Protein AF-A0A7Y2NU75-F1 (afdb_monomer)

Secondary structure (DSSP, 8-state):
--TT--GGGGT--EEEEETTTEEEEE-SSEEEEEEEEE-STT-EEEEEEEEES-TT--HHHHHHHHHHHHHHHHHHHHHHHHHHHHTTSTT-------TTT-HHHHHHHHHHHHHHTT-------

Radius of gyration: 18.08 Å; Cα contacts (8 Å, |Δi|>4): 107; chains: 1; bounding box: 43×42×46 Å

Sequence (125 aa):
DFPGLSEKWQTAGEYLTVTPNVLLGVQRDHVFVIILEAQGPRKTLEHVHIYYASAETPASLREQNSMQWQGVFVEDIGVVEGMQAARSAPGFDGGRFSPAMDGPTLLFHQWVAGRLMGASDMAAE

Solvent-accessible surface area (backbone atoms only — not comparable to full-atom values): 7675 Å² total; per-residue (Å²): 91,48,87,89,69,59,79,67,45,79,81,45,68,50,78,47,78,48,85,93,42,37,38,36,40,40,48,48,42,38,34,39,38,37,39,58,41,78,75,53,102,87,41,72,48,75,49,77,46,78,47,60,56,48,93,81,62,52,68,68,57,54,51,51,52,50,55,52,51,51,55,59,59,56,60,51,50,62,54,54,52,49,55,60,58,52,66,75,43,94,82,63,83,83,79,83,78,50,89,88,77,30,57,68,62,51,53,51,51,53,52,51,50,36,60,74,71,64,56,70,89,88,80,87,127

Mean predicted aligned error: 4.97 Å

Structure (mmCIF, N/CA/C/O backbone):
data_AF-A0A7Y2NU75-F1
#
_entry.id   AF-A0A7Y2NU75-F1
#
loop_
_atom_site.group_PDB
_atom_site.id
_atom_site.type_symbol
_atom_site.label_atom_id
_atom_site.label_alt_id
_atom_site.label_comp_id
_atom_site.label_asym_id
_atom_site.label_entity_id
_atom_site.label_seq_id
_atom_site.pdbx_PDB_ins_code
_atom_site.Cartn_x
_atom_site.Cartn_y
_atom_site.Cartn_z
_atom_site.occupancy
_atom_site.B_iso_or_equiv
_atom_site.auth_seq_id
_atom_site.auth_comp_id
_atom_site.auth_asym_id
_atom_site.auth_atom_id
_atom_site.pdbx_PDB_model_num
ATOM 1 N N . ASP A 1 1 ? -12.956 -0.170 18.132 1.00 93.12 1 ASP A N 1
ATOM 2 C CA . ASP A 1 1 ? -12.034 -1.318 18.066 1.00 93.12 1 ASP A CA 1
ATOM 3 C C . ASP A 1 1 ? -12.749 -2.585 17.662 1.00 93.12 1 ASP A C 1
ATOM 5 O O . ASP A 1 1 ? -13.914 -2.749 18.016 1.00 93.12 1 ASP A O 1
ATOM 9 N N . PHE A 1 2 ? -12.055 -3.475 16.957 1.00 94.25 2 PHE A N 1
ATOM 10 C CA . PHE A 1 2 ? -12.500 -4.854 16.771 1.00 94.25 2 PHE A CA 1
ATOM 11 C C . PHE A 1 2 ? -12.525 -5.595 18.125 1.00 94.25 2 PHE A C 1
ATOM 13 O O . PHE A 1 2 ? -11.736 -5.280 19.020 1.00 94.25 2 PHE A O 1
ATOM 20 N N . PRO A 1 3 ? -13.437 -6.562 18.323 1.00 94.00 3 PRO A N 1
ATOM 21 C CA . PRO A 1 3 ? -13.523 -7.305 19.576 1.00 94.00 3 PRO A CA 1
ATOM 22 C C . PRO A 1 3 ? -12.333 -8.257 19.753 1.00 94.00 3 PRO A C 1
ATOM 24 O O . PRO A 1 3 ? -11.863 -8.868 18.797 1.00 94.00 3 PRO A O 1
ATOM 27 N N . GLY A 1 4 ? -11.876 -8.427 20.997 1.00 95.12 4 GLY A N 1
ATOM 28 C CA . GLY A 1 4 ? -10.855 -9.424 21.346 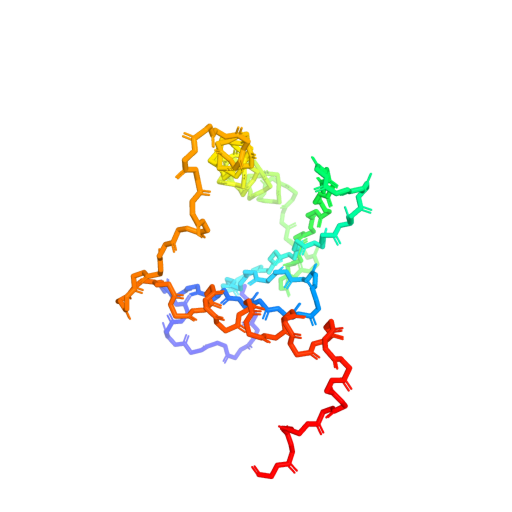1.00 95.12 4 GLY A CA 1
ATOM 29 C C . GLY A 1 4 ? -9.416 -9.055 20.972 1.00 95.12 4 GLY A C 1
ATOM 30 O O . GLY A 1 4 ? -8.552 -9.930 20.969 1.00 95.12 4 GLY A O 1
ATOM 31 N N . LEU A 1 5 ? -9.135 -7.785 20.663 1.00 95.50 5 LEU A N 1
ATOM 32 C CA . LEU A 1 5 ? -7.769 -7.336 20.399 1.00 95.50 5 LEU A CA 1
ATOM 33 C C . LEU A 1 5 ? -6.907 -7.387 21.669 1.00 95.50 5 LEU A C 1
ATOM 35 O O . LEU A 1 5 ? -7.333 -6.975 22.747 1.00 95.50 5 LEU A O 1
ATOM 39 N N . SER A 1 6 ? -5.672 -7.870 21.525 1.00 96.44 6 SER A N 1
ATOM 40 C CA . SER A 1 6 ? -4.657 -7.830 22.581 1.00 96.44 6 SER A CA 1
ATOM 41 C C . SER A 1 6 ? -4.059 -6.427 22.746 1.00 96.44 6 SER A C 1
ATOM 43 O O . SER A 1 6 ? -4.203 -5.566 21.876 1.00 96.44 6 SER A O 1
ATOM 45 N N . GLU A 1 7 ? -3.309 -6.206 23.831 1.00 96.44 7 GLU A N 1
ATOM 46 C CA . GLU A 1 7 ? -2.638 -4.923 24.107 1.00 96.44 7 GLU A CA 1
ATOM 47 C C . GLU A 1 7 ? -1.664 -4.477 23.001 1.00 96.44 7 GLU A C 1
ATOM 49 O O . GLU A 1 7 ? -1.424 -3.282 22.848 1.00 96.44 7 GLU A O 1
ATOM 54 N N . LYS A 1 8 ? -1.167 -5.405 22.169 1.00 95.44 8 LYS A N 1
ATOM 55 C CA . LYS A 1 8 ? -0.332 -5.103 20.991 1.00 95.44 8 LYS A CA 1
ATOM 56 C C . LYS A 1 8 ? -0.971 -4.036 20.092 1.00 95.44 8 LYS A C 1
ATOM 58 O O . LYS A 1 8 ? -0.285 -3.146 19.597 1.00 95.44 8 LYS A O 1
ATOM 63 N N . TRP A 1 9 ? -2.285 -4.106 19.894 1.00 96.12 9 TRP A N 1
ATOM 64 C CA . TRP A 1 9 ? -3.021 -3.236 18.971 1.00 96.12 9 TRP A CA 1
ATOM 65 C C . TRP A 1 9 ? -3.200 -1.799 19.470 1.00 96.12 9 TRP A C 1
ATOM 67 O O . TRP A 1 9 ? -3.766 -0.968 18.767 1.00 96.12 9 TRP A O 1
ATOM 77 N N . GLN A 1 10 ? -2.694 -1.473 20.662 1.00 94.44 10 GLN A N 1
ATOM 78 C CA . GLN A 1 10 ? -2.648 -0.092 21.139 1.00 94.44 10 GLN A CA 1
ATOM 79 C C . GLN A 1 10 ? -1.681 0.767 20.311 1.00 94.44 10 GLN A C 1
ATOM 81 O O . GLN A 1 10 ? -1.914 1.965 20.168 1.00 94.44 10 GLN A O 1
ATOM 86 N N . THR A 1 11 ? -0.623 0.164 19.756 1.00 95.12 11 THR A N 1
ATOM 87 C CA . THR A 1 11 ? 0.405 0.859 18.959 1.00 95.12 11 THR A CA 1
ATOM 88 C C . THR A 1 11 ? 0.719 0.182 17.625 1.00 95.12 11 THR A C 1
ATOM 90 O O . THR A 1 11 ? 1.496 0.722 16.839 1.00 95.12 11 THR A O 1
ATOM 93 N N . ALA A 1 12 ? 0.150 -0.995 17.360 1.00 95.00 12 ALA A N 1
ATOM 94 C CA . ALA A 1 12 ? 0.404 -1.737 16.134 1.00 95.00 12 ALA A CA 1
ATOM 95 C C . ALA A 1 12 ? -0.543 -1.346 14.994 1.00 95.00 12 ALA A C 1
ATOM 97 O O . ALA A 1 12 ? -1.733 -1.115 15.201 1.00 95.00 12 ALA A O 1
ATOM 98 N N . GLY A 1 13 ? 0.007 -1.397 13.785 1.00 95.81 13 GLY A N 1
ATOM 99 C CA . GLY A 1 13 ? -0.720 -1.580 12.537 1.00 95.81 13 GLY A CA 1
ATOM 100 C C . GLY A 1 13 ? -0.036 -2.690 11.743 1.00 95.81 13 GLY A C 1
ATOM 101 O O . GLY A 1 13 ? 1.173 -2.897 11.878 1.00 95.81 13 GLY A O 1
ATOM 102 N N . GLU A 1 14 ? -0.799 -3.424 10.944 1.00 96.25 14 GLU A N 1
ATOM 103 C CA . GLU A 1 14 ? -0.263 -4.482 10.082 1.00 96.25 14 GLU A CA 1
ATOM 104 C C . GLU A 1 14 ? -0.637 -4.216 8.628 1.00 96.25 14 GLU A C 1
ATOM 106 O O . G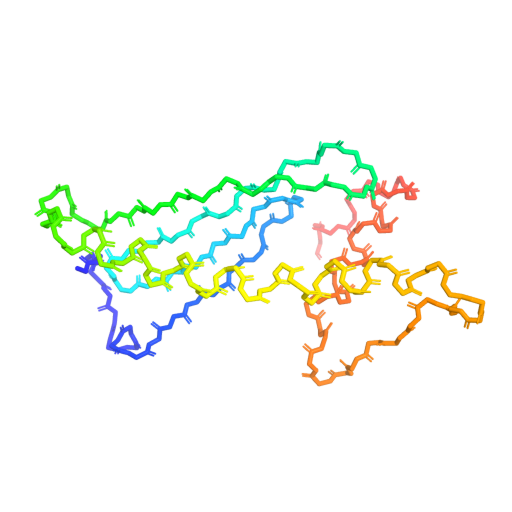LU A 1 14 ? -1.745 -3.773 8.340 1.00 96.25 14 GLU A O 1
ATOM 111 N N . TYR A 1 15 ? 0.289 -4.497 7.712 1.00 95.94 15 TYR A N 1
ATOM 112 C CA . TYR A 1 15 ? 0.107 -4.261 6.284 1.00 95.94 15 TYR A CA 1
ATOM 113 C C . TYR A 1 15 ? 0.341 -5.561 5.530 1.00 95.94 15 TYR A C 1
ATOM 115 O O . TYR A 1 15 ? 1.396 -6.185 5.656 1.00 95.94 15 TYR A O 1
ATOM 123 N N . LEU A 1 16 ? -0.660 -5.983 4.767 1.00 96.00 16 LEU A N 1
ATOM 124 C CA . LEU A 1 16 ? -0.665 -7.241 4.041 1.00 96.00 16 LEU A CA 1
ATOM 125 C C . LEU A 1 16 ? -0.783 -6.961 2.548 1.00 96.00 16 LEU A C 1
ATOM 127 O O . LEU A 1 16 ? -1.588 -6.138 2.120 1.00 96.00 16 LEU A O 1
ATOM 131 N N . THR A 1 17 ? -0.005 -7.685 1.750 1.00 95.31 17 THR A N 1
ATOM 132 C CA . THR A 1 17 ? -0.157 -7.721 0.293 1.00 95.31 17 THR A CA 1
ATOM 133 C C . THR A 1 17 ? -0.680 -9.093 -0.094 1.00 95.31 17 THR A C 1
ATOM 135 O O . THR A 1 17 ? -0.014 -10.103 0.130 1.00 95.31 17 THR A O 1
ATOM 138 N N . VAL A 1 18 ? -1.877 -9.128 -0.668 1.00 95.50 18 VAL A N 1
ATOM 139 C CA . VAL A 1 18 ? -2.508 -10.338 -1.188 1.00 95.50 18 VAL A CA 1
ATOM 140 C C . VAL A 1 18 ? -2.424 -10.278 -2.706 1.00 95.50 18 VAL A C 1
ATOM 142 O O . VAL A 1 18 ? -3.108 -9.491 -3.367 1.00 95.50 18 VAL A O 1
ATOM 145 N N . THR A 1 19 ? -1.535 -11.092 -3.271 1.00 94.12 19 THR A N 1
ATOM 146 C CA . THR A 1 19 ? -1.344 -11.143 -4.719 1.00 94.12 19 THR A CA 1
ATOM 147 C C . THR A 1 19 ? -2.590 -11.730 -5.403 1.00 94.12 19 THR A C 1
ATOM 149 O O . THR A 1 19 ? -3.202 -12.662 -4.879 1.00 94.12 19 THR A O 1
ATOM 152 N N . PRO A 1 20 ? -3.003 -11.192 -6.568 1.00 94.31 20 PRO A N 1
ATOM 153 C CA . PRO A 1 20 ? -2.231 -10.279 -7.411 1.00 94.31 20 PRO A CA 1
ATOM 154 C C . PRO A 1 20 ? -2.378 -8.784 -7.105 1.00 94.31 20 PRO A C 1
ATOM 156 O O . PRO A 1 20 ? -1.530 -8.022 -7.558 1.00 94.31 20 PRO A O 1
ATOM 159 N N . ASN A 1 21 ? -3.444 -8.339 -6.438 1.00 97.06 21 ASN A N 1
ATOM 160 C CA . ASN A 1 21 ? -3.881 -6.949 -6.599 1.00 97.06 21 ASN A CA 1
ATOM 161 C C . ASN A 1 21 ? -4.567 -6.311 -5.383 1.00 97.06 21 ASN A C 1
ATOM 163 O O . ASN A 1 21 ? -5.263 -5.313 -5.560 1.00 97.06 21 ASN A O 1
ATOM 167 N N . VAL A 1 22 ? -4.407 -6.858 -4.177 1.00 97.69 22 VAL A N 1
ATOM 168 C CA . VAL A 1 22 ? -5.031 -6.290 -2.975 1.00 97.69 22 VAL A CA 1
ATOM 169 C C . VAL A 1 22 ? -3.972 -5.951 -1.931 1.00 97.69 22 VAL A C 1
ATOM 171 O O . VAL A 1 22 ? -3.174 -6.807 -1.551 1.00 97.69 22 VAL A O 1
ATOM 174 N N . LEU A 1 23 ? -3.999 -4.718 -1.425 1.00 97.50 23 LEU A N 1
ATOM 175 C CA . LEU A 1 23 ? -3.276 -4.320 -0.218 1.00 97.50 23 LEU A CA 1
ATOM 176 C C . LEU A 1 23 ? -4.271 -4.071 0.911 1.00 97.50 23 LEU A C 1
ATOM 178 O O . LEU A 1 23 ? -5.328 -3.479 0.695 1.00 97.50 23 LEU A O 1
ATOM 182 N N . LEU A 1 24 ? -3.934 -4.519 2.116 1.00 97.50 24 LEU A N 1
ATOM 183 C CA . LEU A 1 24 ? -4.735 -4.301 3.312 1.00 97.50 24 LEU A CA 1
ATOM 184 C C . LEU A 1 24 ? -3.878 -3.643 4.382 1.00 97.50 24 LEU A C 1
ATOM 186 O O . LEU A 1 24 ? -2.800 -4.139 4.696 1.00 97.50 24 LEU A O 1
ATOM 190 N N . GLY A 1 25 ? -4.387 -2.572 4.978 1.00 97.25 25 GLY A N 1
ATOM 191 C CA . GLY A 1 25 ? -3.845 -2.021 6.212 1.00 97.25 25 GLY A CA 1
ATOM 192 C C . GLY A 1 25 ? -4.829 -2.217 7.347 1.00 97.25 25 GLY A C 1
ATOM 193 O O . GLY A 1 25 ? -5.975 -1.779 7.270 1.00 97.25 25 GLY A O 1
ATOM 194 N N . VAL A 1 26 ? -4.378 -2.886 8.398 1.00 96.94 26 VAL A N 1
ATOM 195 C CA . VAL A 1 26 ? -5.175 -3.241 9.566 1.00 96.94 26 VAL A CA 1
ATOM 196 C C . VAL A 1 26 ? -4.783 -2.337 10.720 1.00 96.94 26 VAL A C 1
ATOM 198 O O . VAL A 1 26 ? -3.624 -2.306 11.134 1.00 96.94 26 VAL A O 1
ATOM 201 N N . GLN A 1 27 ? -5.773 -1.627 11.247 1.00 96.31 27 GLN A N 1
ATOM 202 C CA . GLN A 1 27 ? -5.696 -0.860 12.484 1.00 96.31 27 GLN A CA 1
ATOM 203 C C . GLN A 1 27 ? -6.656 -1.467 13.514 1.00 96.31 27 GLN A C 1
ATOM 205 O O . GLN A 1 27 ? -7.480 -2.332 13.206 1.00 96.31 27 GLN A O 1
ATOM 210 N N . ARG A 1 28 ? -6.578 -1.005 14.763 1.00 96.12 28 ARG A N 1
ATOM 211 C CA . ARG A 1 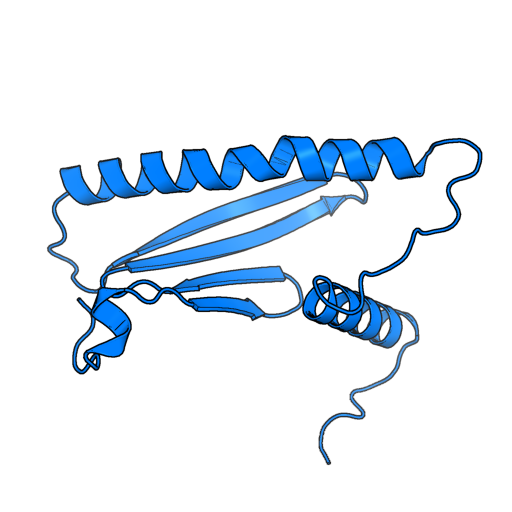28 ? -7.428 -1.514 15.854 1.00 96.12 28 ARG A CA 1
ATOM 212 C C . ARG A 1 28 ? -8.929 -1.298 15.635 1.00 96.12 28 ARG A C 1
ATOM 214 O O . ARG A 1 28 ? -9.739 -2.050 16.167 1.00 96.12 28 ARG A O 1
ATOM 221 N N . ASP A 1 29 ? -9.321 -0.251 14.918 1.00 95.12 29 ASP A N 1
ATOM 222 C CA . ASP A 1 29 ? -10.705 0.222 14.799 1.00 95.12 29 ASP A CA 1
ATOM 223 C C . ASP A 1 29 ? -11.213 0.271 13.354 1.00 95.12 29 ASP A C 1
ATOM 225 O O . ASP A 1 29 ? -12.427 0.359 13.140 1.00 95.12 29 ASP A O 1
ATOM 229 N N . HIS A 1 30 ? -10.312 0.173 12.378 1.00 96.94 30 HIS A N 1
ATOM 230 C CA . HIS A 1 30 ? -10.641 0.140 10.963 1.00 96.94 30 HIS A CA 1
ATOM 231 C C . HIS A 1 30 ? -9.609 -0.644 10.145 1.00 96.94 30 HIS A C 1
ATOM 233 O O . HIS A 1 30 ? -8.480 -0.874 10.569 1.00 96.94 30 HIS A O 1
ATOM 239 N N . VAL A 1 31 ? -10.015 -1.046 8.946 1.00 97.38 31 VAL A N 1
ATOM 240 C CA . VAL A 1 31 ? -9.165 -1.651 7.922 1.00 97.38 31 VAL A CA 1
ATOM 241 C C . VAL A 1 31 ? -9.338 -0.840 6.652 1.00 97.38 31 VAL A C 1
ATOM 243 O O . VAL A 1 31 ? -10.475 -0.569 6.263 1.00 97.38 31 VAL A O 1
ATOM 246 N N . PHE A 1 32 ? -8.246 -0.479 5.988 1.00 97.50 32 PHE A N 1
ATOM 247 C CA . PHE A 1 32 ? -8.319 -0.008 4.611 1.00 97.50 32 PHE A CA 1
ATOM 248 C C . PHE A 1 32 ? -7.931 -1.124 3.642 1.00 97.50 32 PHE A C 1
ATOM 250 O O . PHE A 1 32 ? -7.083 -1.965 3.943 1.00 97.50 32 PHE A O 1
ATOM 257 N N . VAL A 1 33 ? -8.568 -1.126 2.477 1.00 98.12 33 VAL A N 1
ATOM 258 C CA . VAL A 1 33 ? -8.316 -2.058 1.380 1.00 98.12 33 VAL A CA 1
ATOM 259 C C . VAL A 1 33 ? -8.070 -1.241 0.123 1.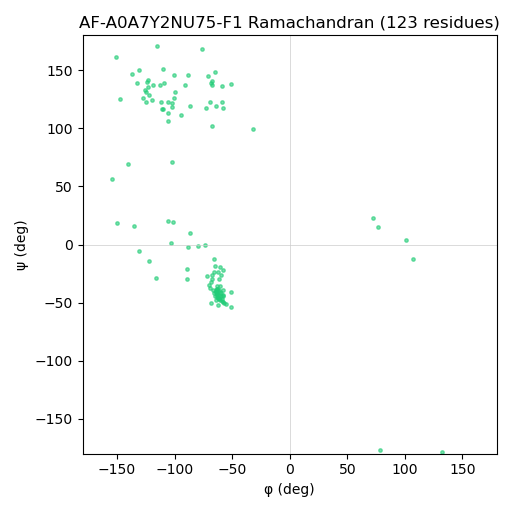00 98.12 33 VAL A C 1
ATOM 261 O O . VAL A 1 33 ? -8.904 -0.412 -0.235 1.00 98.12 33 VAL A O 1
ATOM 264 N N . ILE A 1 34 ? -6.947 -1.494 -0.539 1.00 98.25 34 ILE A N 1
ATOM 265 C CA . ILE A 1 34 ? -6.597 -0.905 -1.829 1.00 98.25 34 ILE A CA 1
ATOM 266 C C . ILE A 1 34 ? -6.656 -2.019 -2.869 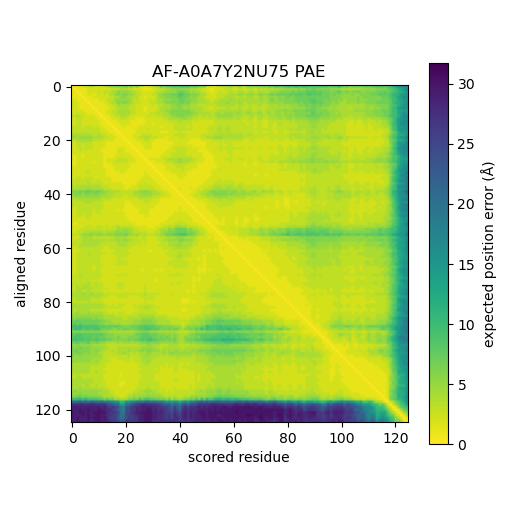1.00 98.25 34 ILE A C 1
ATOM 268 O O . ILE A 1 34 ? -5.903 -2.991 -2.784 1.00 98.25 34 ILE A O 1
ATOM 272 N N . ILE A 1 35 ? -7.568 -1.895 -3.831 1.00 98.44 35 ILE A N 1
ATOM 273 C CA . ILE A 1 35 ? -7.692 -2.827 -4.953 1.00 98.44 35 ILE A CA 1
ATOM 274 C C . ILE A 1 35 ? -7.069 -2.178 -6.182 1.00 98.44 35 ILE A C 1
ATOM 276 O O . ILE A 1 35 ? -7.505 -1.113 -6.621 1.00 98.44 35 ILE A O 1
ATOM 280 N N . LEU A 1 36 ? -6.070 -2.846 -6.752 1.00 98.06 36 LEU A N 1
ATOM 281 C CA . LEU A 1 36 ? -5.387 -2.394 -7.954 1.00 98.06 36 LEU A CA 1
ATOM 282 C C . LEU A 1 36 ? -6.132 -2.889 -9.199 1.00 98.06 36 LEU A C 1
ATOM 284 O O . LEU A 1 36 ? -6.265 -4.095 -9.435 1.00 98.06 36 LEU A O 1
ATOM 288 N N . GLU A 1 37 ? -6.593 -1.949 -10.018 1.00 98.25 37 GLU A N 1
ATOM 289 C CA . GLU A 1 37 ? -7.153 -2.186 -11.346 1.00 98.25 37 GLU A CA 1
ATOM 290 C C . GLU A 1 37 ? -6.137 -1.753 -12.409 1.00 98.25 37 GLU A C 1
ATOM 292 O O . GLU A 1 37 ? -5.835 -0.570 -12.572 1.00 98.25 37 GLU A O 1
ATOM 297 N N . ALA A 1 38 ? -5.611 -2.710 -13.171 1.00 97.06 38 ALA A N 1
ATOM 298 C CA . ALA A 1 38 ? -4.722 -2.402 -14.284 1.00 97.06 38 ALA A CA 1
ATOM 299 C C . ALA A 1 38 ? -5.514 -1.800 -15.459 1.00 97.06 38 ALA A C 1
ATOM 301 O O . ALA A 1 38 ? -6.326 -2.481 -16.082 1.00 97.06 38 ALA A O 1
ATOM 302 N N . GLN A 1 39 ? -5.218 -0.549 -15.822 1.00 97.94 39 GLN A N 1
ATOM 303 C CA . GLN A 1 39 ? -5.776 0.136 -17.001 1.00 97.94 39 GLN A CA 1
ATOM 304 C C . GLN A 1 39 ? -4.792 0.161 -18.184 1.00 97.94 39 GLN A C 1
ATOM 306 O O . GLN A 1 39 ? -4.905 0.975 -19.103 1.00 97.94 39 GLN A O 1
ATOM 311 N N . GLY A 1 40 ? -3.804 -0.732 -18.153 1.00 96.44 40 GLY A N 1
ATOM 312 C CA . GLY A 1 40 ? -2.770 -0.901 -19.167 1.00 96.44 40 GLY A CA 1
ATOM 313 C C . GLY A 1 40 ? -1.364 -0.984 -18.562 1.00 96.44 40 GLY A C 1
ATOM 314 O O . GLY A 1 40 ? -1.202 -0.891 -17.348 1.00 96.44 40 GLY A O 1
ATOM 315 N N . PRO A 1 41 ? -0.313 -1.109 -19.393 1.00 92.75 41 PRO A N 1
ATOM 316 C CA . PRO A 1 41 ? 1.055 -1.355 -18.915 1.00 92.75 41 PRO A CA 1
ATOM 317 C C . PRO A 1 41 ? 1.695 -0.217 -18.104 1.00 92.75 41 PRO A C 1
ATOM 319 O O . PRO A 1 41 ? 2.777 -0.396 -17.557 1.00 92.75 41 PRO A O 1
ATOM 322 N N . ARG A 1 42 ? 1.091 0.978 -18.099 1.00 95.44 42 ARG A N 1
ATOM 323 C CA . ARG A 1 42 ? 1.637 2.192 -17.463 1.00 95.44 42 ARG A CA 1
ATOM 324 C C . ARG A 1 42 ? 0.593 2.968 -16.658 1.00 95.44 42 ARG A C 1
ATOM 326 O O . ARG A 1 42 ? 0.793 4.148 -16.397 1.00 95.44 42 ARG A O 1
ATOM 333 N N . LYS A 1 43 ? -0.547 2.347 -16.350 1.00 97.25 43 LYS A N 1
ATOM 334 C CA . LYS A 1 43 ? -1.622 2.997 -15.604 1.00 97.25 43 LYS A CA 1
ATOM 335 C C . LYS A 1 43 ? -2.345 1.980 -14.733 1.00 97.25 43 LYS A C 1
ATOM 337 O O . LYS A 1 43 ? -2.876 0.998 -15.248 1.00 97.25 43 LYS A O 1
ATOM 342 N N . THR A 1 44 ? -2.414 2.280 -13.446 1.00 98.12 44 THR A N 1
ATOM 343 C CA . THR A 1 44 ? -3.186 1.531 -12.454 1.00 98.12 44 THR A CA 1
ATOM 344 C C . THR A 1 44 ? -4.159 2.498 -11.799 1.00 98.12 44 THR A C 1
ATOM 346 O O . THR A 1 44 ? -3.788 3.630 -11.496 1.00 98.12 44 THR A O 1
ATOM 349 N N . LEU A 1 45 ? -5.409 2.077 -11.635 1.00 98.00 45 LEU A N 1
ATOM 350 C CA . LEU A 1 45 ? -6.389 2.766 -10.806 1.00 98.00 45 LEU A CA 1
ATOM 351 C C . LEU A 1 45 ? -6.463 2.050 -9.456 1.00 98.00 45 LEU A C 1
ATOM 353 O O . LEU A 1 45 ? -6.592 0.828 -9.412 1.00 98.00 45 LEU A O 1
ATOM 357 N N . GLU A 1 46 ? -6.387 2.811 -8.371 1.00 98.06 46 GLU A N 1
ATOM 358 C CA . GLU A 1 46 ? -6.494 2.288 -7.013 1.00 98.06 46 GLU A CA 1
ATOM 359 C C . GLU A 1 46 ? -7.883 2.580 -6.444 1.00 98.06 46 GLU A C 1
ATOM 361 O O . GLU A 1 46 ? -8.282 3.738 -6.304 1.00 98.06 46 GLU A O 1
ATOM 366 N N . HIS A 1 47 ? -8.628 1.525 -6.114 1.00 98.06 47 HIS A N 1
ATOM 367 C CA . HIS A 1 47 ? -9.906 1.640 -5.412 1.00 98.06 47 HIS A CA 1
ATOM 368 C C . HIS A 1 47 ? -9.665 1.477 -3.918 1.00 98.06 47 HIS A C 1
ATOM 370 O O . HIS A 1 47 ? -9.323 0.387 -3.456 1.00 98.06 47 HIS A O 1
ATOM 376 N N . VAL A 1 48 ? -9.841 2.562 -3.168 1.00 97.44 48 VAL A N 1
ATOM 377 C CA . VAL A 1 48 ? -9.605 2.595 -1.722 1.00 97.44 48 VAL A CA 1
ATOM 378 C C . VAL A 1 48 ? -10.930 2.482 -0.976 1.00 97.44 48 VAL A C 1
ATOM 380 O O . VAL A 1 48 ? -11.848 3.277 -1.176 1.00 97.44 48 VAL A O 1
ATOM 383 N N . HIS A 1 49 ? -11.010 1.515 -0.070 1.00 97.50 49 HIS A N 1
ATOM 384 C CA . HIS A 1 49 ? -12.153 1.298 0.811 1.00 97.50 49 HIS A CA 1
ATOM 385 C C . HIS A 1 49 ? -11.699 1.312 2.265 1.00 97.50 49 HIS A C 1
ATOM 387 O O . HIS A 1 49 ? -10.670 0.726 2.581 1.00 97.50 49 HIS A O 1
ATOM 393 N N . ILE A 1 50 ? -12.484 1.916 3.159 1.00 97.56 50 ILE A N 1
ATOM 394 C CA . ILE A 1 50 ? -12.237 1.877 4.606 1.00 97.56 50 ILE A CA 1
ATOM 395 C C . ILE A 1 50 ? -13.439 1.229 5.294 1.00 97.56 50 ILE A C 1
ATOM 397 O O . ILE A 1 50 ? -14.575 1.682 5.148 1.00 97.56 50 ILE A O 1
ATOM 401 N N . TYR A 1 51 ? -13.174 0.175 6.057 1.00 96.94 51 TYR A N 1
ATOM 402 C CA . TYR A 1 51 ? -14.152 -0.585 6.825 1.00 96.94 51 TYR A CA 1
ATOM 403 C C . TYR A 1 51 ? -13.894 -0.394 8.312 1.00 96.94 51 TYR A C 1
ATOM 405 O O . TYR A 1 51 ? -12.754 -0.453 8.758 1.00 96.94 51 TYR A O 1
ATOM 413 N N . TYR A 1 52 ? -14.953 -0.196 9.088 1.00 97.56 52 TYR A N 1
ATOM 414 C CA . TYR A 1 52 ? -14.857 0.085 10.518 1.00 97.56 52 TYR A CA 1
ATOM 415 C C . TYR A 1 52 ? -15.362 -1.088 11.345 1.00 97.56 52 TYR A C 1
ATOM 417 O O . TYR A 1 52 ? -16.271 -1.807 10.935 1.00 97.56 52 TYR A O 1
ATOM 425 N N . ALA A 1 53 ? -14.817 -1.232 12.550 1.00 96.00 53 ALA A N 1
ATOM 426 C CA . ALA A 1 53 ? -15.237 -2.258 13.501 1.00 96.00 53 ALA A CA 1
ATOM 427 C C . ALA A 1 53 ? -16.686 -2.093 13.999 1.00 96.00 53 ALA A C 1
ATOM 429 O O . ALA A 1 53 ? -17.263 -3.035 14.537 1.00 96.00 53 ALA A O 1
ATOM 430 N N . SER A 1 54 ? -17.269 -0.900 13.844 1.00 95.38 54 SER A N 1
ATOM 431 C CA . SER A 1 54 ? -18.642 -0.587 14.236 1.00 95.38 54 SER A CA 1
ATOM 432 C C . SER A 1 54 ? -19.369 0.151 13.117 1.00 95.38 54 SER A C 1
ATOM 434 O O . SER A 1 54 ? -18.815 1.067 12.506 1.00 95.38 54 SER A O 1
ATOM 436 N N . ALA A 1 55 ? -20.633 -0.210 12.889 1.00 93.31 55 ALA A N 1
ATOM 437 C CA . ALA A 1 55 ? -21.526 0.528 11.997 1.00 93.31 55 ALA A CA 1
ATOM 438 C C . ALA A 1 55 ? -21.839 1.942 12.526 1.00 93.31 55 ALA A C 1
ATOM 440 O O . ALA A 1 55 ? -22.121 2.846 11.745 1.00 93.31 55 ALA A O 1
ATOM 441 N N . GLU A 1 56 ? -21.715 2.142 13.841 1.00 95.50 56 GLU A N 1
ATOM 442 C CA . GLU A 1 56 ? -22.010 3.402 14.530 1.00 95.50 56 GLU A CA 1
ATOM 443 C C . GLU A 1 56 ? -20.824 4.380 14.552 1.00 95.50 56 GLU A C 1
ATOM 445 O O . GLU A 1 56 ? -20.854 5.376 15.275 1.00 95.50 56 GLU A O 1
ATOM 450 N N . THR A 1 57 ? -19.746 4.119 13.800 1.00 96.12 57 THR A N 1
ATOM 451 C CA . THR A 1 57 ? -18.606 5.043 13.743 1.00 96.12 57 THR A CA 1
ATOM 452 C C . THR A 1 57 ? -19.055 6.430 13.249 1.00 96.12 57 THR A C 1
ATOM 454 O O . THR A 1 57 ? -19.578 6.547 12.130 1.00 96.12 57 THR A O 1
ATOM 457 N N . PRO A 1 58 ? -18.814 7.503 14.034 1.00 96.69 58 PRO A N 1
ATOM 458 C CA . PRO A 1 58 ? -19.220 8.861 13.690 1.00 96.69 58 PRO A CA 1
ATOM 459 C C . PRO A 1 58 ? -18.782 9.290 12.288 1.00 96.69 58 PRO A C 1
ATOM 461 O O . PRO A 1 58 ? -17.650 9.045 11.874 1.00 96.69 58 PRO A O 1
ATOM 464 N N . ALA A 1 59 ? -19.666 9.979 11.562 1.00 96.81 59 ALA A N 1
ATOM 465 C CA . ALA A 1 59 ? -19.372 10.465 10.211 1.00 96.81 59 ALA A CA 1
ATOM 466 C C . ALA A 1 59 ? -18.136 11.381 10.166 1.00 96.81 59 ALA A C 1
ATOM 468 O O . ALA A 1 59 ? -17.314 11.233 9.269 1.00 96.81 59 ALA A O 1
ATOM 469 N N . SER A 1 60 ? -17.957 12.245 11.170 1.00 97.38 60 SER A N 1
ATOM 470 C CA . SER A 1 60 ? -16.787 13.126 11.285 1.00 97.38 60 SER A CA 1
ATOM 471 C C . SER A 1 60 ? -15.470 12.359 11.438 1.00 97.38 60 SER A C 1
ATOM 473 O O . SER A 1 60 ? -14.469 12.738 10.840 1.00 97.38 60 SER A O 1
ATOM 475 N N . LEU A 1 61 ? -15.465 11.251 12.188 1.00 96.06 61 LEU A N 1
ATOM 476 C CA . LEU A 1 61 ? -14.289 10.381 12.302 1.00 96.06 61 LEU A CA 1
ATOM 477 C C . LEU A 1 61 ? -14.010 9.642 10.991 1.00 96.06 61 LEU A C 1
ATOM 479 O O . LEU A 1 61 ? -12.854 9.486 10.604 1.00 96.06 61 LEU A O 1
ATOM 483 N N . ARG A 1 62 ? -15.058 9.221 10.272 1.00 96.75 62 ARG A N 1
ATOM 484 C CA . ARG A 1 62 ? -14.896 8.605 8.947 1.00 96.75 62 ARG A CA 1
ATOM 485 C C . ARG A 1 62 ? -14.281 9.574 7.942 1.00 96.75 62 ARG A C 1
ATOM 487 O O . ARG A 1 62 ? -13.379 9.190 7.202 1.00 96.75 62 ARG A O 1
ATOM 494 N N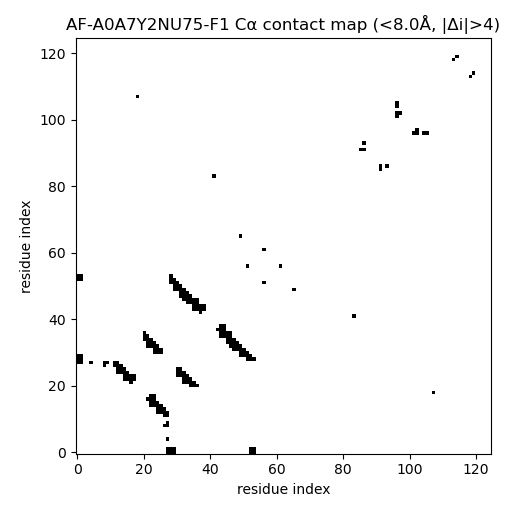 . GLU A 1 63 ? -14.728 10.824 7.949 1.00 97.31 63 GLU A N 1
ATOM 495 C CA . GLU A 1 63 ? -14.178 11.893 7.114 1.00 97.31 63 GLU A CA 1
ATOM 496 C C . GLU A 1 63 ? -12.716 12.191 7.469 1.00 97.31 63 GLU A C 1
ATOM 498 O O . GLU A 1 63 ? -11.859 12.194 6.587 1.00 97.31 63 GLU A O 1
ATOM 503 N N . GLN A 1 64 ? -12.408 12.344 8.760 1.00 97.38 64 GLN A N 1
ATOM 504 C CA . GLN A 1 64 ? -11.045 12.582 9.234 1.00 97.38 64 GLN A CA 1
ATOM 505 C C . GLN A 1 64 ? -10.084 11.464 8.814 1.00 97.38 64 GLN A C 1
ATOM 507 O O . GLN A 1 64 ? -9.036 11.746 8.232 1.00 97.38 64 GLN A O 1
ATOM 512 N N . ASN A 1 65 ? -10.455 10.202 9.050 1.00 96.69 65 ASN A N 1
ATOM 513 C CA . ASN A 1 65 ? -9.634 9.059 8.653 1.00 96.69 65 ASN A CA 1
ATOM 514 C C . ASN A 1 65 ? -9.475 8.984 7.129 1.00 96.69 65 ASN A C 1
ATOM 516 O O . ASN A 1 65 ? -8.390 8.669 6.651 1.00 96.69 65 ASN A O 1
ATOM 520 N N . SER A 1 66 ? -10.530 9.289 6.364 1.00 96.69 66 SER A N 1
ATOM 521 C CA . SER A 1 66 ? -10.469 9.283 4.896 1.00 96.69 66 SER A CA 1
ATOM 522 C C . SER A 1 66 ? -9.462 10.309 4.378 1.00 96.69 66 SER A C 1
ATOM 524 O O . SER A 1 66 ? -8.623 9.966 3.551 1.00 96.69 66 SER A O 1
ATOM 526 N N . MET A 1 67 ? -9.488 11.538 4.906 1.00 97.88 67 MET A N 1
ATOM 527 C CA . MET A 1 67 ? -8.522 12.579 4.535 1.00 97.88 67 MET A CA 1
ATOM 528 C C . MET A 1 67 ? -7.091 12.201 4.925 1.00 97.88 67 MET A C 1
ATOM 530 O O . MET A 1 67 ? -6.166 12.406 4.143 1.00 97.88 67 MET A O 1
ATOM 534 N N . GLN A 1 68 ? -6.907 11.633 6.120 1.00 97.44 68 GLN A N 1
ATOM 535 C CA . GLN A 1 68 ? -5.591 11.212 6.593 1.00 97.44 68 GLN A CA 1
ATOM 536 C C . GLN A 1 68 ? -4.992 10.129 5.690 1.00 97.44 68 GLN A C 1
ATOM 538 O O . GLN A 1 68 ? -3.867 10.281 5.219 1.00 97.44 68 GLN A O 1
ATOM 543 N N . TRP A 1 69 ? -5.742 9.058 5.421 1.00 97.44 69 TRP A N 1
ATOM 544 C CA . TRP A 1 69 ? -5.265 7.967 4.574 1.00 97.44 69 TRP A CA 1
ATOM 545 C C . TRP A 1 69 ? -5.071 8.394 3.128 1.00 97.44 69 TRP A C 1
ATOM 547 O O . TRP A 1 69 ? -4.074 8.020 2.523 1.00 97.44 69 TRP A O 1
ATOM 557 N N . GLN A 1 70 ? -5.965 9.226 2.588 1.00 97.38 70 GLN A N 1
ATOM 558 C CA . GLN A 1 70 ? -5.778 9.790 1.256 1.00 97.38 70 GLN A CA 1
ATOM 559 C C . GLN A 1 70 ? -4.463 10.570 1.160 1.00 97.38 70 GLN A C 1
ATOM 561 O O . GLN A 1 70 ? -3.751 10.413 0.174 1.00 97.38 70 GLN A O 1
ATOM 566 N N . GLY A 1 71 ? -4.132 11.382 2.171 1.00 97.88 71 GLY A N 1
ATOM 567 C CA . GLY A 1 71 ? -2.858 12.100 2.222 1.00 97.88 71 GLY A CA 1
ATOM 568 C C . GLY A 1 71 ? -1.667 11.150 2.109 1.00 97.88 71 GLY A C 1
ATOM 569 O O . GLY A 1 71 ? -0.844 11.325 1.219 1.00 97.88 71 GLY A O 1
ATOM 570 N N . VAL A 1 72 ? -1.649 10.102 2.937 1.00 96.69 72 VAL A N 1
ATOM 571 C CA . VAL A 1 72 ? -0.587 9.082 2.932 1.00 96.69 72 VAL A CA 1
ATOM 572 C C . VAL A 1 72 ? -0.499 8.358 1.583 1.00 96.69 72 VAL A C 1
ATOM 574 O O . VAL A 1 72 ? 0.584 8.249 1.026 1.00 96.69 72 VAL A O 1
ATOM 577 N N . PHE A 1 73 ? -1.617 7.897 1.014 1.00 96.38 73 PHE A N 1
ATOM 578 C CA . PHE A 1 73 ? -1.589 7.133 -0.243 1.00 96.38 73 PHE A CA 1
ATOM 579 C C . PHE A 1 73 ? -1.167 7.978 -1.449 1.00 96.38 73 PHE A C 1
ATOM 581 O O . PHE A 1 73 ? -0.520 7.481 -2.367 1.00 96.38 73 PHE A O 1
ATOM 588 N N . VAL A 1 74 ? -1.501 9.272 -1.461 1.00 97.19 74 VAL A N 1
ATOM 589 C CA . VAL A 1 74 ? -1.105 10.173 -2.554 1.00 97.19 74 VAL A CA 1
ATOM 590 C C . VAL A 1 74 ? 0.410 10.411 -2.582 1.00 97.19 74 VAL A C 1
ATOM 592 O O . VAL A 1 74 ? 0.953 10.665 -3.659 1.00 97.19 74 VAL A O 1
ATOM 595 N N . GLU A 1 75 ? 1.110 10.298 -1.448 1.00 97.44 75 GLU A N 1
ATOM 596 C CA . GLU A 1 75 ? 2.572 10.453 -1.389 1.00 97.44 75 GLU A CA 1
ATOM 597 C C . GLU A 1 75 ? 3.300 9.410 -2.256 1.00 97.44 75 GLU A C 1
ATOM 599 O O . GLU A 1 75 ? 4.287 9.741 -2.921 1.00 97.44 75 GLU A O 1
ATOM 604 N N . ASP A 1 76 ? 2.774 8.183 -2.331 1.00 96.81 76 ASP A N 1
ATOM 605 C CA . ASP A 1 76 ? 3.382 7.088 -3.093 1.00 96.81 76 ASP A CA 1
ATOM 606 C C . ASP A 1 76 ? 3.268 7.276 -4.615 1.00 96.81 76 ASP A C 1
ATOM 608 O O . ASP A 1 76 ? 4.141 6.822 -5.365 1.00 96.81 76 ASP A O 1
ATOM 612 N N . ILE A 1 77 ? 2.241 7.993 -5.094 1.00 96.56 77 ILE A N 1
ATOM 613 C CA . ILE A 1 77 ? 1.971 8.174 -6.531 1.00 96.56 77 ILE A CA 1
ATOM 614 C C . ILE A 1 77 ? 3.187 8.780 -7.236 1.00 96.56 77 ILE A C 1
ATOM 616 O O . ILE A 1 77 ? 3.666 8.237 -8.233 1.00 96.56 77 ILE A O 1
ATOM 620 N N . GLY A 1 78 ? 3.732 9.875 -6.698 1.00 97.00 78 GLY A N 1
ATOM 621 C CA . GLY A 1 78 ? 4.863 10.568 -7.318 1.00 97.00 78 GLY A CA 1
ATOM 622 C C . GLY A 1 78 ? 6.128 9.706 -7.383 1.00 97.00 78 GLY A C 1
ATOM 623 O O . GLY A 1 78 ? 6.871 9.761 -8.366 1.00 97.00 78 GLY A O 1
ATOM 624 N N . VAL A 1 79 ? 6.356 8.872 -6.364 1.00 96.88 79 VAL A N 1
ATOM 625 C CA . VAL A 1 79 ? 7.495 7.947 -6.315 1.00 96.88 79 VAL A CA 1
ATOM 626 C C . VAL A 1 79 ? 7.336 6.857 -7.373 1.00 96.88 79 VAL A C 1
ATOM 628 O O . VAL A 1 79 ? 8.248 6.643 -8.176 1.00 96.88 79 VAL A O 1
ATOM 631 N N . VAL A 1 80 ? 6.172 6.204 -7.427 1.00 96.88 80 VAL A N 1
ATOM 632 C CA . VAL A 1 80 ? 5.891 5.110 -8.369 1.00 96.88 80 VAL A CA 1
ATOM 633 C C . VAL A 1 80 ? 5.903 5.599 -9.818 1.00 96.88 80 VAL A C 1
ATOM 635 O O . VAL A 1 80 ? 6.521 4.964 -10.677 1.00 96.88 80 VAL A O 1
ATOM 638 N N . GLU A 1 81 ? 5.289 6.747 -10.108 1.00 97.38 81 GLU A N 1
ATOM 639 C CA . GLU A 1 81 ? 5.312 7.345 -11.447 1.00 97.38 81 GLU A CA 1
ATOM 640 C C . GLU A 1 81 ? 6.735 7.741 -11.865 1.00 97.38 81 GLU A C 1
ATOM 642 O O . GLU A 1 81 ? 7.145 7.477 -13.001 1.00 97.38 81 GLU A O 1
ATOM 647 N N . GLY A 1 82 ? 7.526 8.295 -10.940 1.00 96.75 82 GLY A N 1
ATOM 648 C CA . GLY A 1 82 ? 8.937 8.605 -11.166 1.00 96.75 82 GLY A CA 1
ATOM 649 C C . GLY A 1 82 ? 9.767 7.359 -11.483 1.00 96.75 82 GLY A C 1
ATOM 650 O O . GLY A 1 82 ? 10.510 7.337 -12.470 1.00 96.75 82 GLY A O 1
ATOM 651 N N . MET A 1 83 ? 9.596 6.287 -10.703 1.00 95.31 83 MET A N 1
ATOM 652 C CA . MET A 1 83 ? 10.235 4.991 -10.956 1.00 95.31 83 MET A CA 1
ATOM 653 C C . MET A 1 83 ? 9.830 4.423 -12.320 1.00 95.31 83 MET A C 1
ATOM 655 O O . MET A 1 83 ? 10.681 3.925 -13.059 1.00 95.31 83 MET A O 1
ATOM 659 N N . GLN A 1 84 ? 8.552 4.523 -12.691 1.00 95.94 84 GLN A N 1
ATOM 660 C CA . GLN A 1 84 ? 8.060 4.052 -13.983 1.00 95.94 84 GLN A CA 1
ATOM 661 C C . GLN A 1 84 ? 8.648 4.851 -15.155 1.00 95.94 84 GLN A C 1
ATOM 663 O O . GLN A 1 84 ? 9.034 4.258 -16.165 1.00 95.94 84 GLN A O 1
ATOM 668 N N . ALA A 1 85 ? 8.752 6.176 -15.034 1.00 95.19 85 ALA A N 1
ATOM 669 C CA . ALA A 1 85 ? 9.376 7.021 -16.049 1.00 95.19 85 ALA A CA 1
ATOM 670 C C . ALA A 1 85 ? 10.868 6.683 -16.223 1.00 95.19 85 ALA A C 1
ATOM 672 O O . ALA A 1 85 ? 11.345 6.519 -17.351 1.00 95.19 85 ALA A O 1
ATOM 673 N N . ALA A 1 86 ? 11.586 6.490 -15.112 1.00 94.94 86 ALA A N 1
ATOM 674 C CA . ALA A 1 86 ? 13.016 6.188 -15.100 1.00 94.94 86 ALA A CA 1
ATOM 675 C C . ALA A 1 86 ? 13.377 4.858 -15.786 1.00 94.94 86 ALA A C 1
ATOM 677 O O . ALA A 1 86 ? 14.483 4.724 -16.307 1.00 94.94 86 ALA A O 1
ATOM 678 N N . ARG A 1 87 ? 12.446 3.897 -15.885 1.00 94.69 87 ARG A N 1
ATOM 679 C CA . ARG A 1 87 ? 12.662 2.630 -16.619 1.00 94.69 87 ARG A CA 1
ATOM 680 C C . ARG A 1 87 ? 12.961 2.820 -18.108 1.00 94.69 87 ARG A C 1
ATOM 682 O O . ARG A 1 87 ? 13.486 1.908 -18.735 1.00 94.69 87 ARG A O 1
ATOM 689 N N . SER A 1 88 ? 12.625 3.980 -18.676 1.00 92.56 88 SER A N 1
ATOM 690 C CA . SER A 1 88 ? 12.920 4.308 -20.079 1.00 92.56 88 SER A CA 1
ATOM 691 C C . SER A 1 88 ? 14.298 4.960 -20.270 1.00 92.56 88 SER A C 1
ATOM 693 O O . SER A 1 88 ? 14.665 5.282 -21.400 1.00 92.56 88 SER A O 1
ATOM 695 N N . ALA A 1 89 ? 15.051 5.203 -19.191 1.00 95.19 89 ALA A N 1
ATOM 696 C CA . ALA A 1 89 ? 16.343 5.871 -19.263 1.00 95.19 89 ALA A CA 1
ATOM 697 C C . ALA A 1 89 ? 17.399 4.998 -19.973 1.00 95.19 89 ALA A C 1
ATOM 699 O O . ALA A 1 89 ? 17.488 3.794 -19.699 1.00 95.19 89 ALA A O 1
ATOM 700 N N . PRO A 1 90 ? 18.248 5.584 -20.842 1.00 94.25 90 PRO A N 1
ATOM 701 C CA . PRO A 1 90 ? 19.381 4.872 -21.422 1.00 94.25 90 PRO A CA 1
ATOM 702 C C . PRO A 1 90 ? 20.310 4.347 -20.318 1.00 94.25 90 PRO A C 1
ATOM 704 O O . PRO A 1 90 ? 20.878 5.130 -19.561 1.00 94.25 90 PRO A O 1
ATOM 707 N N . GLY A 1 91 ? 20.455 3.024 -20.223 1.00 92.75 91 GLY A N 1
ATOM 708 C CA . GLY A 1 91 ? 21.297 2.367 -19.216 1.00 92.75 91 GLY A CA 1
ATOM 709 C C . GLY A 1 91 ? 20.555 1.787 -18.010 1.00 92.75 91 GLY A C 1
ATOM 710 O O . GLY A 1 91 ? 21.210 1.263 -17.114 1.00 92.75 91 GLY A O 1
ATOM 711 N N . PHE A 1 92 ? 19.218 1.832 -17.973 1.00 94.69 92 PHE A N 1
ATOM 712 C CA . PHE A 1 92 ? 18.463 1.084 -16.967 1.00 94.69 92 PHE A CA 1
ATOM 713 C C . PHE A 1 92 ? 18.665 -0.432 -17.156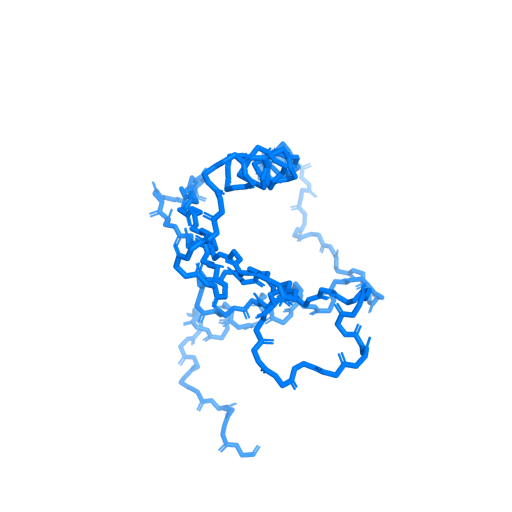 1.00 94.69 92 PHE A C 1
ATOM 715 O O . PHE A 1 92 ? 18.328 -0.982 -18.204 1.00 94.69 92 PHE A O 1
ATOM 722 N N . ASP A 1 93 ? 19.214 -1.103 -16.139 1.00 94.50 93 ASP A N 1
ATOM 723 C CA . ASP A 1 93 ? 19.613 -2.521 -16.170 1.00 94.50 93 ASP A CA 1
ATOM 724 C C . ASP A 1 93 ? 18.628 -3.461 -15.450 1.00 94.50 93 ASP A C 1
ATOM 726 O O . ASP A 1 93 ? 18.854 -4.668 -15.391 1.00 94.50 93 ASP A O 1
ATOM 730 N N . GLY A 1 94 ? 17.528 -2.920 -14.913 1.00 90.00 94 GLY A N 1
ATOM 731 C CA . GLY A 1 94 ? 16.546 -3.656 -14.111 1.00 90.00 94 GLY A CA 1
ATOM 732 C C . GLY A 1 94 ? 16.588 -3.344 -12.611 1.00 90.00 94 GLY A C 1
ATOM 733 O O . GLY A 1 94 ? 15.620 -3.654 -11.918 1.00 90.00 94 GLY A O 1
ATOM 734 N N . GLY A 1 95 ? 17.633 -2.667 -12.118 1.00 91.00 95 GLY A N 1
ATOM 735 C CA . GLY A 1 95 ? 17.764 -2.290 -10.707 1.00 91.00 95 GLY A CA 1
ATOM 736 C C . GLY A 1 95 ? 18.226 -3.433 -9.791 1.00 91.00 95 GLY A C 1
ATOM 737 O O . GLY A 1 95 ? 18.549 -4.533 -10.236 1.00 91.00 95 GLY A O 1
ATOM 738 N N . ARG A 1 96 ? 18.307 -3.161 -8.481 1.00 93.25 96 ARG A N 1
ATOM 739 C CA . ARG A 1 96 ? 18.730 -4.122 -7.442 1.00 93.25 96 ARG A CA 1
ATOM 740 C C . ARG A 1 96 ? 17.825 -4.004 -6.218 1.00 93.25 96 ARG A C 1
ATOM 742 O O . ARG A 1 96 ? 17.404 -2.900 -5.892 1.00 93.25 96 ARG A O 1
ATOM 749 N N . PHE A 1 97 ? 17.590 -5.119 -5.530 1.00 95.06 97 PHE A N 1
ATOM 750 C CA . PHE A 1 97 ? 16.869 -5.148 -4.255 1.00 95.06 97 PHE A CA 1
ATOM 751 C C . PHE A 1 97 ? 17.836 -5.012 -3.084 1.00 95.06 97 PHE A C 1
ATOM 753 O O . PHE A 1 97 ? 18.884 -5.661 -3.053 1.00 95.06 97 PHE A O 1
ATOM 760 N N . SER A 1 98 ? 17.461 -4.204 -2.102 1.00 96.44 98 SER A N 1
ATOM 761 C CA . SER A 1 98 ? 18.100 -4.163 -0.797 1.00 96.44 98 SER A CA 1
ATOM 762 C C . SER A 1 98 ? 17.795 -5.449 -0.021 1.00 96.44 98 SER A C 1
ATOM 764 O O . SER A 1 98 ? 16.624 -5.721 0.257 1.00 96.44 98 SER A O 1
ATOM 766 N N . PRO A 1 99 ? 18.812 -6.212 0.424 1.00 93.88 99 PRO A N 1
ATOM 767 C CA . PRO A 1 99 ? 18.590 -7.396 1.254 1.00 93.88 99 PRO A CA 1
ATOM 768 C C . PRO A 1 99 ? 17.876 -7.103 2.581 1.00 93.88 99 PRO A C 1
ATOM 770 O O . PRO A 1 99 ? 17.228 -7.986 3.129 1.00 93.88 99 PRO A O 1
ATOM 773 N N . ALA A 1 100 ? 18.003 -5.879 3.105 1.00 96.56 100 ALA A N 1
ATOM 774 C CA . ALA A 1 100 ? 17.418 -5.493 4.387 1.00 96.56 100 ALA A CA 1
ATOM 775 C C . ALA A 1 100 ? 15.987 -4.945 4.266 1.00 96.56 100 ALA A C 1
ATOM 777 O O . ALA A 1 100 ? 15.215 -5.081 5.210 1.00 96.56 100 ALA A O 1
ATOM 778 N N . MET A 1 101 ? 15.641 -4.319 3.134 1.00 94.44 101 MET A N 1
ATOM 779 C CA . MET A 1 101 ? 14.400 -3.539 2.998 1.00 94.44 101 MET A CA 1
ATOM 780 C C . MET A 1 101 ? 13.415 -4.114 1.974 1.00 94.44 101 MET A C 1
ATOM 782 O O . MET A 1 101 ? 12.211 -3.971 2.150 1.00 94.44 101 MET A O 1
ATOM 786 N N . ASP A 1 102 ? 13.896 -4.802 0.935 1.00 96.12 102 ASP A N 1
ATOM 787 C CA . ASP A 1 102 ? 13.081 -5.147 -0.241 1.00 96.12 102 ASP A CA 1
ATOM 788 C C . ASP A 1 102 ? 12.674 -6.626 -0.292 1.00 96.12 102 ASP A C 1
ATOM 790 O O . ASP A 1 102 ? 12.326 -7.144 -1.355 1.00 96.12 102 ASP A O 1
ATOM 794 N N . GLY A 1 103 ? 12.708 -7.328 0.844 1.00 95.94 103 GLY A N 1
ATOM 795 C CA . GLY A 1 103 ? 12.320 -8.741 0.928 1.00 95.94 103 GLY A CA 1
ATOM 796 C C . GLY A 1 103 ? 10.937 -9.019 0.314 1.00 95.94 103 GLY A C 1
ATOM 797 O O . GLY A 1 103 ? 10.840 -9.838 -0.602 1.00 95.94 103 GLY A O 1
ATOM 798 N N . PRO A 1 104 ? 9.873 -8.308 0.734 1.00 93.94 104 PRO A N 1
ATOM 799 C CA . PRO A 1 104 ? 8.542 -8.468 0.145 1.00 93.94 104 PRO A CA 1
ATOM 800 C C . PRO A 1 104 ? 8.478 -8.126 -1.354 1.00 93.94 104 PRO A C 1
ATOM 802 O O . PRO A 1 104 ? 7.843 -8.847 -2.123 1.00 93.94 104 PRO A O 1
ATOM 805 N N . THR A 1 105 ? 9.178 -7.077 -1.797 1.00 94.56 105 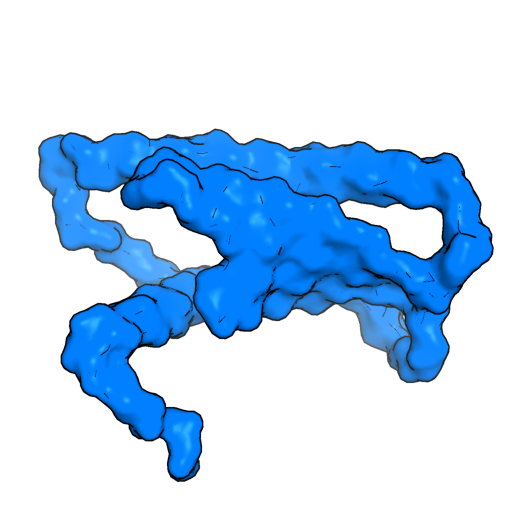THR A N 1
ATOM 806 C CA . THR A 1 105 ? 9.237 -6.675 -3.215 1.00 94.56 105 THR A CA 1
ATOM 807 C C . THR A 1 105 ? 9.901 -7.748 -4.081 1.00 94.56 105 THR A C 1
ATOM 809 O O . THR A 1 105 ? 9.445 -8.032 -5.191 1.00 94.56 105 THR A O 1
ATOM 812 N N . LEU A 1 106 ? 10.959 -8.388 -3.573 1.00 95.38 106 LEU A N 1
ATOM 813 C CA . LEU A 1 106 ? 11.601 -9.523 -4.233 1.00 95.38 106 LEU A CA 1
ATOM 814 C C . LEU A 1 106 ? 10.637 -10.712 -4.359 1.00 95.38 106 LEU A C 1
ATOM 816 O O . LEU A 1 106 ? 10.532 -11.288 -5.444 1.00 95.38 106 LEU A O 1
ATOM 820 N N . LEU A 1 107 ? 9.905 -11.051 -3.291 1.00 95.00 107 LEU A N 1
ATOM 821 C CA . LEU A 1 107 ? 8.917 -12.138 -3.305 1.00 95.00 107 LEU A CA 1
ATOM 822 C C . LEU A 1 107 ? 7.802 -11.883 -4.329 1.00 95.00 107 LEU A C 1
ATOM 824 O O . LEU A 1 107 ? 7.425 -12.794 -5.067 1.00 95.00 107 LEU A O 1
ATOM 828 N N . PHE A 1 108 ? 7.313 -10.644 -4.434 1.00 94.88 108 PHE A N 1
ATOM 829 C CA . PHE A 1 108 ? 6.325 -10.278 -5.450 1.00 94.88 108 PHE A CA 1
ATOM 830 C C . PHE A 1 108 ? 6.863 -10.483 -6.874 1.00 94.88 108 PHE A C 1
ATOM 832 O O . PHE A 1 108 ? 6.192 -11.099 -7.702 1.00 94.88 108 PHE A O 1
ATOM 839 N N . HIS A 1 109 ? 8.092 -10.043 -7.165 1.00 94.44 109 HIS A N 1
ATOM 840 C CA . HIS A 1 109 ? 8.696 -10.263 -8.482 1.00 94.44 109 HIS A CA 1
ATOM 841 C C . HIS A 1 109 ? 8.907 -11.746 -8.806 1.00 94.44 109 HIS A C 1
ATOM 843 O O . HIS A 1 109 ? 8.666 -12.156 -9.942 1.00 94.44 109 HIS A O 1
ATOM 849 N N . GLN A 1 110 ? 9.317 -12.558 -7.828 1.00 94.88 110 GLN A N 1
ATOM 850 C CA . GLN A 1 110 ? 9.429 -14.010 -7.997 1.00 94.88 110 GLN A CA 1
ATOM 851 C C . GLN A 1 110 ? 8.070 -14.641 -8.313 1.00 94.88 110 GLN A C 1
ATOM 853 O O . GLN A 1 110 ? 7.970 -15.443 -9.243 1.00 94.88 110 GLN A O 1
ATOM 858 N N . TRP A 1 111 ? 7.017 -14.234 -7.596 1.00 95.19 111 TRP A N 1
ATOM 859 C CA . TRP A 1 111 ? 5.650 -14.677 -7.862 1.00 95.19 111 TRP A CA 1
ATOM 860 C C . TRP A 1 111 ? 5.207 -14.313 -9.289 1.00 95.19 111 TRP A C 1
ATOM 862 O O . TRP A 1 111 ? 4.765 -15.194 -10.027 1.00 95.19 111 TRP A O 1
ATOM 872 N N . VAL A 1 112 ? 5.401 -13.060 -9.728 1.00 94.75 112 VAL A N 1
ATOM 873 C CA . VAL A 1 112 ? 5.074 -12.620 -11.102 1.00 94.75 112 VAL A CA 1
ATOM 874 C C . VAL A 1 112 ? 5.841 -13.439 -12.141 1.00 94.75 112 VAL A C 1
ATOM 876 O O . VAL A 1 112 ? 5.244 -13.926 -13.102 1.00 94.75 112 VAL A O 1
ATOM 879 N N . ALA A 1 113 ? 7.150 -13.624 -11.951 1.00 94.88 113 ALA A N 1
ATOM 880 C CA . ALA A 1 113 ? 7.980 -14.399 -12.868 1.00 94.88 113 ALA A CA 1
ATOM 881 C C . ALA A 1 113 ? 7.486 -15.849 -12.980 1.00 94.88 113 ALA A C 1
ATOM 883 O O . ALA A 1 113 ? 7.348 -16.360 -14.090 1.00 94.88 113 ALA A O 1
ATOM 884 N N . GLY A 1 114 ? 7.147 -16.489 -11.856 1.00 95.62 114 GLY A N 1
ATOM 885 C CA . GLY A 1 114 ? 6.567 -17.834 -11.840 1.00 95.62 114 GLY A CA 1
ATOM 886 C C . GLY A 1 114 ? 5.265 -17.925 -12.640 1.00 95.62 114 GLY A C 1
ATOM 887 O O . GLY A 1 114 ? 5.107 -18.834 -13.458 1.00 95.62 114 GLY A O 1
ATOM 888 N N . ARG A 1 115 ? 4.368 -16.940 -12.484 1.00 94.31 115 ARG A N 1
ATOM 889 C CA . ARG A 1 115 ? 3.112 -16.868 -13.251 1.00 94.31 115 ARG A CA 1
ATOM 890 C C . ARG A 1 115 ? 3.343 -16.682 -14.750 1.00 94.31 115 ARG A C 1
ATOM 892 O O . ARG A 1 115 ? 2.667 -17.330 -15.542 1.00 94.31 115 ARG A O 1
ATOM 899 N N . LEU A 1 116 ? 4.301 -15.842 -15.148 1.00 92.44 116 LEU A N 1
ATOM 900 C CA . LEU A 1 116 ? 4.628 -15.610 -16.562 1.00 92.44 116 LEU A CA 1
ATOM 901 C C . LEU A 1 116 ? 5.305 -16.815 -17.223 1.00 92.44 116 LEU A C 1
ATOM 903 O O . LEU A 1 116 ? 5.069 -17.084 -18.397 1.00 92.44 116 LEU A O 1
ATOM 907 N N . MET A 1 117 ? 6.131 -17.545 -16.475 1.00 93.00 117 MET A N 1
ATOM 908 C CA . MET A 1 117 ? 6.832 -18.732 -16.970 1.00 93.00 117 MET A CA 1
ATOM 909 C C . MET A 1 117 ? 5.952 -19.992 -16.994 1.00 93.00 117 MET A C 1
ATOM 911 O O . MET A 1 117 ? 6.419 -21.045 -17.419 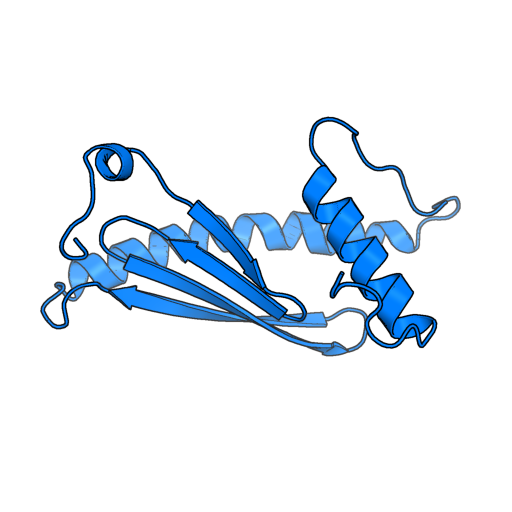1.00 93.00 117 MET A O 1
ATOM 915 N N . GLY A 1 118 ? 4.688 -19.905 -16.563 1.00 78.12 118 GLY A N 1
ATOM 916 C CA . GLY A 1 118 ? 3.764 -21.039 -16.567 1.00 78.12 118 GLY A CA 1
ATOM 917 C C . GLY A 1 118 ? 4.068 -22.089 -15.498 1.00 78.12 118 GLY A C 1
ATOM 918 O O . GLY A 1 118 ? 3.660 -23.239 -15.651 1.00 78.12 118 GLY A O 1
ATOM 919 N N . ALA A 1 119 ? 4.763 -21.721 -14.416 1.00 59.72 119 ALA A N 1
ATOM 920 C CA . ALA A 1 119 ? 4.891 -22.604 -13.266 1.00 59.72 119 ALA A CA 1
ATOM 921 C C . ALA A 1 119 ? 3.506 -22.742 -12.610 1.00 59.72 119 ALA A C 1
ATOM 923 O O . ALA A 1 119 ? 3.043 -21.827 -11.926 1.00 59.72 119 ALA A O 1
ATOM 924 N N . SER A 1 120 ? 2.821 -23.865 -12.853 1.00 54.22 120 SER A N 1
ATOM 925 C CA . SER A 1 120 ? 1.696 -24.274 -12.010 1.00 54.22 120 SER A CA 1
ATOM 926 C C . SER A 1 120 ? 2.212 -24.428 -10.585 1.00 54.22 120 SER A C 1
ATOM 928 O O . SER A 1 120 ? 3.292 -24.989 -10.408 1.00 54.22 120 SER A O 1
ATOM 930 N N . ASP A 1 121 ? 1.454 -23.931 -9.612 1.00 52.09 121 ASP A N 1
ATOM 931 C CA . ASP A 1 121 ? 1.768 -23.922 -8.183 1.00 52.09 121 ASP A CA 1
ATOM 932 C C . ASP A 1 121 ? 2.605 -25.138 -7.726 1.00 52.09 121 ASP A C 1
ATOM 934 O O . ASP A 1 121 ? 2.082 -26.218 -7.468 1.00 52.09 121 ASP A O 1
ATOM 938 N N . MET A 1 122 ? 3.921 -24.949 -7.593 1.00 45.75 122 MET A N 1
ATOM 939 C CA . MET A 1 122 ? 4.765 -25.763 -6.718 1.00 45.75 122 MET A CA 1
ATOM 940 C C . MET A 1 122 ? 5.038 -24.951 -5.456 1.00 45.75 122 MET A C 1
ATOM 942 O O . MET A 1 122 ? 6.124 -24.415 -5.261 1.00 45.75 122 MET A O 1
ATOM 946 N N . ALA A 1 123 ? 4.006 -24.783 -4.638 1.00 43.25 123 ALA A N 1
ATOM 947 C CA . ALA A 1 123 ? 4.139 -24.299 -3.268 1.00 43.25 123 ALA A CA 1
ATOM 948 C C . ALA A 1 123 ? 2.954 -24.811 -2.440 1.00 43.25 123 ALA A C 1
ATOM 950 O O . ALA A 1 123 ? 2.177 -24.047 -1.873 1.00 43.25 123 ALA A O 1
ATOM 951 N N . ALA A 1 124 ? 2.801 -26.132 -2.441 1.00 37.69 124 ALA A N 1
ATOM 952 C CA . ALA A 1 124 ? 2.045 -26.878 -1.450 1.00 37.69 124 ALA A CA 1
ATOM 953 C C . ALA A 1 124 ? 2.822 -28.171 -1.162 1.00 37.69 124 ALA A C 1
ATOM 955 O O . ALA A 1 124 ? 2.414 -29.247 -1.585 1.00 37.69 124 ALA A O 1
ATOM 956 N N . GLU A 1 125 ? 3.976 -28.035 -0.509 1.00 32.91 125 GLU A N 1
ATOM 957 C CA . GLU A 1 125 ? 4.613 -29.107 0.269 1.00 32.91 125 GLU A CA 1
ATOM 958 C C . GLU A 1 125 ? 5.452 -28.503 1.399 1.00 32.91 125 GLU A C 1
ATOM 960 O O . GLU A 1 125 ? 6.206 -27.540 1.121 1.00 32.91 125 GLU A O 1
#

Nearest PDB structures (foldseek):
  4dch-assembly1_A  TM=3.256E-01  e=1.203E+00  Homo sapiens
  8es5-assembly1_B  TM=5.478E-01  e=9.218E+00  Pseudomonas aeruginosa PA14
  6p4x-assembly3_C  TM=5.198E-01  e=7.742E+00  Saccharomyces cerevisiae S288C
  7t3b-assembly1_C  TM=2.341E-01  e=1.610E+00  Homo sapiens
  5mkf-assembly1_B  TM=3.207E-01  e=4.327E+00  Homo sapiens

pLDDT: mean 93.01, std 11.73, range [32.91, 98.44]

Foldseek 3Di:
DAPPDDPCLVPDWDWDDDPPFWIWIDHPFKIKIWGWDDPDPQDIDTDIDIGTNDPPPDPVVVVVVVVVVVVVVVVVVVVVNVVVVCCPDPPPPPDDDDPVPCPVVVVNVVVVVCVVVVPDDPPDD